Protein AF-A0A497SPM3-F1 (afdb_monomer_lite)

Sequence (59 aa):
MVLKGAKNTIQRFKPRLTIAAYHYNNEVRDIVKFLKNIAPFYKIQITGNGILNAYPSHE

Foldseek 3Di:
DVVVVCLVVCLPVVDKDKDQQQPDPCSLVVVVVVCCVRPVQWDWDADPNRIIITHGVVD

Secondary structure (DSSP, 8-state):
-HHHHTHHHHHHH---EEEE--SSTTHHHHHHHHHHHH-TTEEEEEEGGGEEEEEETT-

pLDDT: mean 92.3, std 8.43, range [50.19, 97.38]

Structure (mmCIF, N/CA/C/O backbone):
data_AF-A0A497SPM3-F1
#
_entry.id   AF-A0A497SPM3-F1
#
loop_
_atom_site.group_PDB
_atom_site.id
_atom_site.type_symbol
_atom_site.label_atom_id
_atom_site.label_alt_id
_atom_site.label_comp_id
_atom_site.label_asym_id
_atom_site.label_entity_id
_atom_site.label_seq_id
_atom_site.pdbx_PDB_ins_code
_atom_site.Cartn_x
_atom_site.Cartn_y
_atom_site.Cartn_z
_atom_site.occupancy
_atom_site.B_iso_or_equiv
_atom_site.auth_seq_id
_atom_site.auth_comp_id
_atom_site.auth_asym_id
_atom_site.auth_atom_id
_atom_site.pdbx_PDB_model_num
ATOM 1 N N . MET A 1 1 ? 6.437 -12.722 -2.650 1.00 67.31 1 MET A N 1
ATOM 2 C CA . MET A 1 1 ? 6.324 -11.364 -2.072 1.00 67.31 1 MET A CA 1
ATOM 3 C C . MET A 1 1 ? 6.215 -11.475 -0.561 1.00 67.31 1 MET A C 1
ATOM 5 O O . MET A 1 1 ? 5.262 -12.085 -0.085 1.00 67.31 1 MET A O 1
ATOM 9 N N . VAL A 1 2 ? 7.175 -10.904 0.169 1.00 86.81 2 VAL A N 1
ATOM 10 C CA . VAL A 1 2 ? 7.277 -10.959 1.643 1.00 86.81 2 VAL A CA 1
ATOM 11 C C . VAL A 1 2 ? 5.979 -10.507 2.333 1.00 86.81 2 VAL A C 1
ATOM 13 O O . VAL A 1 2 ? 5.513 -11.145 3.273 1.00 86.81 2 VAL A O 1
ATOM 16 N N . LEU A 1 3 ? 5.308 -9.490 1.783 1.00 91.62 3 LEU A N 1
ATOM 17 C CA . LEU A 1 3 ? 4.050 -8.948 2.312 1.00 91.62 3 LEU A CA 1
ATOM 18 C C . LEU A 1 3 ? 2.893 -9.964 2.389 1.00 91.62 3 LEU A C 1
ATOM 20 O O . LEU A 1 3 ? 2.027 -9.825 3.249 1.00 91.62 3 LEU A O 1
ATOM 24 N N . LYS A 1 4 ? 2.870 -11.004 1.537 1.00 93.94 4 LYS A N 1
ATOM 25 C CA . LYS A 1 4 ? 1.839 -12.058 1.621 1.00 93.94 4 LYS A CA 1
ATOM 26 C C . LYS A 1 4 ? 1.952 -12.848 2.930 1.00 93.94 4 LYS A C 1
ATOM 28 O O . LYS A 1 4 ? 0.927 -13.143 3.535 1.00 93.94 4 LYS A O 1
ATOM 33 N N . GLY A 1 5 ? 3.176 -13.136 3.381 1.00 95.50 5 GLY A N 1
ATOM 34 C CA . GLY A 1 5 ? 3.428 -13.818 4.655 1.00 95.50 5 GLY A CA 1
ATOM 35 C C . GLY A 1 5 ? 3.101 -12.945 5.869 1.00 95.50 5 GLY A C 1
ATOM 36 O O . GLY A 1 5 ? 2.633 -13.444 6.885 1.00 95.50 5 GLY A O 1
ATOM 37 N N . ALA A 1 6 ? 3.246 -11.625 5.735 1.00 95.88 6 ALA A N 1
ATOM 38 C CA . ALA A 1 6 ? 2.927 -10.661 6.788 1.00 95.88 6 ALA A CA 1
ATOM 39 C C . ALA A 1 6 ? 1.429 -10.298 6.883 1.00 95.88 6 ALA A C 1
ATOM 41 O O . ALA A 1 6 ? 1.062 -9.470 7.717 1.00 95.88 6 ALA A O 1
ATOM 42 N N . LYS A 1 7 ? 0.549 -10.893 6.060 1.00 96.62 7 LYS A N 1
ATOM 43 C CA . LYS A 1 7 ? -0.876 -10.517 5.963 1.00 96.62 7 LYS A CA 1
ATOM 44 C C . LYS A 1 7 ? -1.573 -10.449 7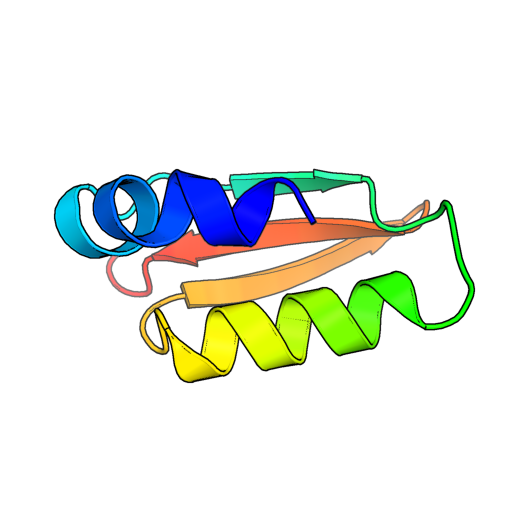.327 1.00 96.62 7 LYS A C 1
ATOM 46 O O . LYS A 1 7 ? -2.209 -9.442 7.622 1.00 96.62 7 LYS A O 1
ATOM 51 N N . ASN A 1 8 ? -1.435 -11.488 8.155 1.00 97.38 8 ASN A N 1
ATOM 52 C CA . ASN A 1 8 ? -2.092 -11.542 9.466 1.00 97.38 8 ASN A CA 1
ATOM 53 C C . ASN A 1 8 ? -1.606 -10.412 10.391 1.00 97.38 8 ASN A C 1
ATOM 55 O O . ASN A 1 8 ? -2.408 -9.724 11.014 1.00 97.38 8 ASN A O 1
ATOM 59 N N . THR A 1 9 ? -0.295 -10.163 10.416 1.00 96.88 9 THR A N 1
ATOM 60 C CA . THR A 1 9 ? 0.314 -9.080 11.200 1.00 96.88 9 THR A CA 1
ATOM 61 C C . THR A 1 9 ? -0.193 -7.710 10.753 1.00 96.88 9 THR A C 1
ATOM 63 O O . THR A 1 9 ? -0.596 -6.900 11.585 1.00 96.88 9 THR A O 1
ATOM 66 N N . ILE A 1 10 ? -0.233 -7.471 9.439 1.00 97.06 10 ILE A N 1
ATOM 67 C CA . ILE A 1 10 ? -0.704 -6.214 8.846 1.00 97.06 10 ILE A CA 1
ATOM 68 C C . ILE A 1 10 ? -2.167 -5.948 9.229 1.00 97.06 10 ILE A C 1
ATOM 70 O O . ILE A 1 10 ? -2.499 -4.858 9.686 1.00 97.06 10 ILE A O 1
ATOM 74 N N . GLN A 1 11 ? -3.043 -6.947 9.083 1.00 96.12 11 GLN A N 1
ATOM 75 C CA . GLN A 1 11 ? -4.474 -6.797 9.368 1.00 96.12 11 GLN A CA 1
ATOM 76 C C . GLN A 1 11 ? -4.768 -6.653 10.868 1.00 96.12 11 GLN A C 1
ATOM 78 O O . GLN A 1 11 ? -5.625 -5.854 11.245 1.00 96.12 11 GLN A O 1
ATOM 83 N N . ARG A 1 12 ? -4.058 -7.407 11.720 1.00 97.06 12 ARG A N 1
ATOM 84 C CA . ARG A 1 12 ? -4.293 -7.439 13.169 1.00 97.06 12 ARG A CA 1
ATOM 85 C C . ARG A 1 12 ? -3.736 -6.216 13.890 1.00 97.06 12 ARG A C 1
ATOM 87 O O . ARG A 1 12 ? -4.426 -5.653 14.731 1.00 97.06 12 ARG A O 1
ATOM 94 N N . PHE A 1 13 ? -2.498 -5.830 13.587 1.00 96.81 13 PHE A N 1
ATOM 95 C CA . PHE A 1 13 ? -1.786 -4.795 14.345 1.00 96.81 13 PHE A CA 1
ATOM 96 C C . PHE A 1 13 ? -1.765 -3.437 13.651 1.00 96.81 13 PHE A C 1
ATOM 98 O O . PHE A 1 13 ? -1.408 -2.452 14.285 1.00 96.81 13 PHE A O 1
ATOM 105 N N . LYS A 1 14 ? -2.150 -3.375 12.368 1.00 96.19 14 LYS A N 1
ATOM 106 C CA . LYS A 1 14 ? -2.195 -2.137 11.577 1.00 96.19 14 LYS A CA 1
ATOM 107 C C . LYS A 1 14 ? -0.899 -1.306 11.689 1.00 96.19 14 LYS A C 1
ATOM 109 O O . LYS A 1 14 ? -0.980 -0.098 11.885 1.00 96.19 14 LYS A O 1
ATOM 114 N N . PRO A 1 15 ? 0.303 -1.909 11.597 1.00 96.81 15 PRO A N 1
ATOM 115 C CA . PRO A 1 15 ? 1.550 -1.168 11.782 1.00 96.81 15 PRO A CA 1
ATOM 116 C C . PRO A 1 15 ? 1.730 -0.102 10.696 1.00 96.81 15 PRO A C 1
ATOM 118 O O . PRO A 1 15 ? 1.243 -0.267 9.578 1.00 96.81 15 PRO A O 1
ATOM 121 N N . ARG A 1 16 ? 2.497 0.953 10.972 1.00 96.88 16 ARG A N 1
ATOM 122 C CA . ARG A 1 16 ? 3.007 1.832 9.908 1.00 96.88 16 ARG A CA 1
ATOM 123 C C . ARG A 1 16 ? 4.005 1.045 9.055 1.00 96.88 16 ARG A C 1
ATOM 125 O O . ARG A 1 16 ? 4.838 0.318 9.593 1.00 96.88 16 ARG A O 1
ATOM 132 N N . LEU A 1 17 ? 3.900 1.157 7.734 1.00 96.38 17 LEU A N 1
ATOM 133 C CA . LEU A 1 17 ? 4.750 0.428 6.791 1.00 96.38 17 LEU A CA 1
ATOM 134 C C . LEU A 1 17 ? 5.565 1.410 5.954 1.00 96.38 17 LEU A C 1
ATOM 136 O O . LEU A 1 17 ? 5.004 2.345 5.387 1.00 96.38 17 LEU A O 1
ATOM 140 N N . THR A 1 18 ? 6.855 1.128 5.807 1.00 96.06 18 THR A N 1
ATOM 141 C CA . THR A 1 18 ? 7.735 1.752 4.814 1.00 96.06 18 THR A CA 1
ATOM 142 C C . THR A 1 18 ? 8.325 0.639 3.965 1.00 96.06 18 THR A C 1
ATOM 144 O O . THR A 1 18 ? 8.928 -0.298 4.485 1.00 96.06 18 THR A O 1
ATOM 147 N N . ILE A 1 19 ? 8.093 0.703 2.658 1.00 94.94 19 ILE A N 1
ATOM 148 C CA . ILE A 1 19 ? 8.416 -0.366 1.720 1.00 94.94 19 ILE A CA 1
ATOM 149 C C . ILE A 1 19 ? 9.237 0.230 0.580 1.00 94.94 19 ILE A C 1
ATOM 151 O O . ILE A 1 19 ? 8.786 1.147 -0.104 1.00 94.94 19 ILE A O 1
ATOM 155 N N . ALA A 1 20 ? 10.437 -0.302 0.361 1.00 93.75 20 ALA A N 1
ATOM 156 C CA . ALA A 1 20 ? 11.203 -0.033 -0.847 1.00 93.75 20 ALA A CA 1
ATOM 157 C C . ALA A 1 20 ? 10.513 -0.721 -2.035 1.00 93.75 20 ALA A C 1
ATOM 159 O O . ALA A 1 20 ? 10.388 -1.944 -2.045 1.00 93.75 20 ALA A O 1
ATOM 160 N N . ALA A 1 21 ? 10.041 0.065 -2.999 1.00 93.44 21 ALA A N 1
ATOM 161 C CA . ALA A 1 21 ? 9.263 -0.393 -4.148 1.00 93.44 21 ALA A CA 1
ATOM 162 C C . ALA A 1 21 ? 9.904 0.027 -5.491 1.00 93.44 21 ALA A C 1
ATOM 164 O O . ALA A 1 21 ? 9.200 0.272 -6.471 1.00 93.44 21 ALA A O 1
ATOM 165 N N . TYR A 1 22 ? 11.235 0.164 -5.523 1.00 92.75 22 TYR A N 1
ATOM 166 C CA . TYR A 1 22 ? 12.008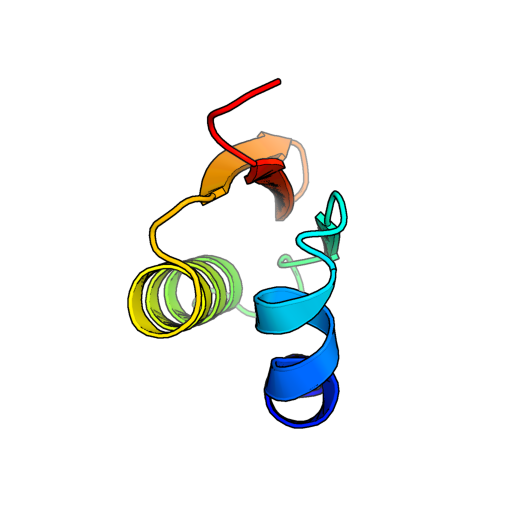 0.606 -6.690 1.00 92.75 22 TYR A CA 1
ATOM 167 C C . TYR A 1 22 ? 12.662 -0.539 -7.479 1.00 92.75 22 TYR A C 1
ATOM 169 O O . TYR A 1 22 ? 13.358 -0.276 -8.457 1.00 92.75 22 TYR A O 1
ATOM 177 N N . HIS A 1 23 ? 12.482 -1.801 -7.077 1.00 90.69 23 HIS A N 1
ATOM 178 C CA . HIS A 1 23 ? 13.217 -2.922 -7.674 1.00 90.69 23 HIS A CA 1
ATOM 179 C C . HIS A 1 23 ? 12.656 -3.327 -9.041 1.00 90.69 23 HIS A C 1
ATOM 181 O O . HIS A 1 23 ? 13.390 -3.846 -9.878 1.00 90.69 23 HIS A O 1
ATOM 187 N N . TYR A 1 24 ? 11.363 -3.082 -9.282 1.00 91.56 24 TYR A N 1
ATOM 188 C CA . TYR A 1 24 ? 10.697 -3.386 -10.549 1.00 91.56 24 TYR A CA 1
ATOM 189 C C . TYR A 1 24 ? 9.710 -2.283 -10.937 1.00 91.56 24 TYR A C 1
ATOM 191 O O . TYR A 1 24 ? 9.013 -1.736 -10.084 1.00 91.56 24 TYR A O 1
ATOM 199 N N . ASN A 1 25 ? 9.552 -2.037 -12.242 1.00 89.69 25 ASN A N 1
ATOM 200 C CA . ASN A 1 25 ? 8.681 -0.977 -12.779 1.00 89.69 25 ASN A CA 1
ATOM 201 C C . ASN A 1 25 ? 7.222 -1.043 -12.284 1.00 89.69 25 ASN A C 1
ATOM 203 O O . ASN A 1 25 ? 6.567 -0.014 -12.145 1.00 89.69 25 ASN A O 1
ATOM 207 N N . ASN A 1 26 ? 6.706 -2.246 -12.005 1.00 92.38 26 ASN A N 1
ATOM 208 C CA . ASN A 1 26 ? 5.323 -2.460 -11.560 1.00 92.38 26 ASN A CA 1
ATOM 209 C C . ASN A 1 26 ? 5.185 -2.692 -10.045 1.00 92.38 26 ASN A C 1
ATOM 211 O O . ASN A 1 26 ? 4.065 -2.837 -9.555 1.00 92.38 26 ASN A O 1
ATOM 215 N N . GLU A 1 27 ? 6.289 -2.701 -9.291 1.00 92.69 27 GLU A N 1
ATOM 216 C CA . GLU A 1 27 ? 6.306 -3.094 -7.875 1.00 92.69 27 GLU A CA 1
ATOM 217 C C . GLU A 1 27 ? 5.404 -2.196 -7.019 1.00 92.69 27 GLU A C 1
ATOM 219 O O . GLU A 1 27 ? 4.573 -2.692 -6.255 1.00 92.69 27 GLU A O 1
ATOM 224 N N . VAL A 1 28 ? 5.474 -0.876 -7.224 1.00 93.94 28 VAL A N 1
ATOM 225 C CA . VAL A 1 28 ? 4.583 0.094 -6.569 1.00 93.94 28 VAL A CA 1
ATOM 226 C C . VAL A 1 28 ? 3.114 -0.261 -6.808 1.00 93.94 28 VAL A C 1
ATOM 228 O O . VAL A 1 28 ? 2.324 -0.320 -5.864 1.00 93.94 28 VAL A O 1
ATOM 231 N N . ARG A 1 29 ? 2.731 -0.527 -8.063 1.00 94.12 29 ARG A N 1
ATOM 232 C CA . ARG A 1 29 ? 1.342 -0.829 -8.434 1.00 94.12 29 ARG A CA 1
ATOM 233 C C . ARG A 1 29 ? 0.860 -2.120 -7.776 1.00 94.12 29 ARG A C 1
ATOM 235 O O . ARG A 1 29 ? -0.262 -2.156 -7.264 1.00 94.12 29 ARG A O 1
ATOM 242 N N . ASP A 1 30 ? 1.697 -3.149 -7.763 1.00 95.31 30 ASP A N 1
ATOM 243 C CA . ASP A 1 30 ? 1.367 -4.452 -7.188 1.00 95.31 30 ASP A CA 1
ATOM 244 C C . ASP A 1 30 ? 1.226 -4.384 -5.664 1.00 95.31 30 ASP A C 1
ATOM 246 O O . ASP A 1 30 ? 0.266 -4.927 -5.107 1.00 95.31 30 ASP A O 1
ATOM 250 N N . ILE A 1 31 ? 2.117 -3.651 -4.988 1.00 95.62 31 ILE A N 1
ATOM 251 C CA . ILE A 1 31 ? 2.052 -3.432 -3.538 1.00 95.62 31 ILE A CA 1
ATOM 252 C C . ILE A 1 31 ? 0.813 -2.611 -3.173 1.00 95.62 31 ILE A C 1
ATOM 254 O O . ILE A 1 31 ? 0.079 -3.001 -2.264 1.00 95.62 31 ILE A O 1
ATOM 258 N N . VAL A 1 32 ? 0.525 -1.522 -3.897 1.00 95.56 32 VAL A N 1
ATOM 259 C CA . VAL A 1 32 ? -0.690 -0.716 -3.680 1.00 95.56 32 VAL A CA 1
ATOM 260 C C . VAL A 1 32 ? -1.940 -1.575 -3.844 1.00 95.56 32 VAL A C 1
ATOM 262 O O . VAL A 1 32 ? -2.824 -1.544 -2.986 1.00 95.56 32 VAL A O 1
ATOM 265 N N . LYS A 1 33 ? -2.023 -2.366 -4.922 1.00 96.69 33 LYS A N 1
ATOM 266 C CA . LYS A 1 33 ? -3.164 -3.257 -5.177 1.00 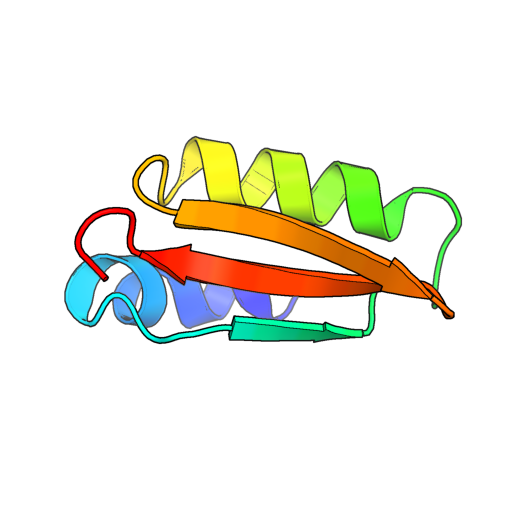96.69 33 LYS A CA 1
ATOM 267 C C . LYS A 1 33 ? -3.321 -4.291 -4.062 1.00 96.69 33 LYS A C 1
ATOM 269 O O . LYS A 1 33 ? -4.437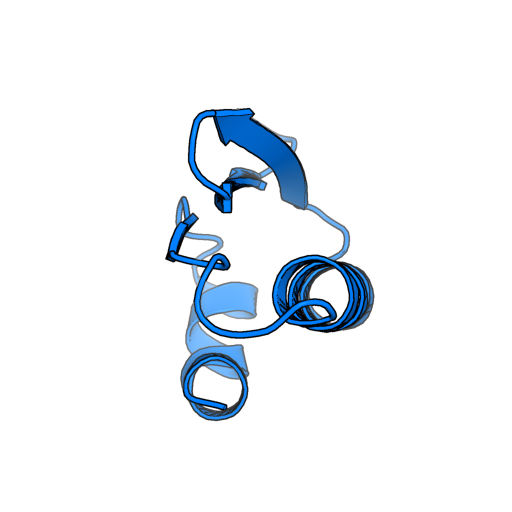 -4.532 -3.606 1.00 96.69 33 LYS A O 1
ATOM 274 N N . PHE A 1 34 ? -2.219 -4.879 -3.602 1.00 96.69 34 PHE A N 1
ATOM 275 C CA . PHE A 1 34 ? -2.228 -5.839 -2.505 1.00 96.69 34 PHE A CA 1
ATOM 276 C C . PHE A 1 34 ? -2.709 -5.211 -1.191 1.00 96.69 34 PHE A C 1
ATOM 278 O O . PHE A 1 34 ? -3.638 -5.739 -0.578 1.00 96.69 34 PHE A O 1
ATOM 285 N N . LEU A 1 35 ? -2.127 -4.078 -0.782 1.00 96.44 35 LEU A N 1
ATOM 286 C CA . LEU A 1 35 ? -2.481 -3.398 0.466 1.00 96.44 35 LEU A CA 1
ATOM 287 C C . LEU A 1 35 ? -3.934 -2.915 0.454 1.00 96.44 35 LEU A C 1
ATOM 289 O O . LEU A 1 35 ? -4.640 -3.153 1.428 1.00 96.44 35 LEU A O 1
ATOM 293 N N . LYS A 1 36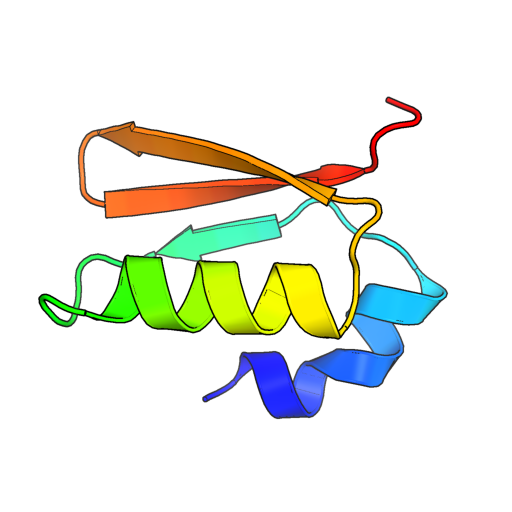 ? -4.424 -2.347 -0.657 1.00 96.12 36 LYS A N 1
ATOM 294 C CA . LYS A 1 36 ? -5.841 -1.960 -0.790 1.00 96.12 36 LYS A CA 1
ATOM 295 C C . LYS A 1 36 ? -6.798 -3.146 -0.652 1.00 96.12 36 LYS A C 1
ATOM 297 O O . LYS A 1 36 ? -7.889 -2.977 -0.122 1.00 96.12 36 LYS A O 1
ATOM 302 N N . ASN A 1 37 ? -6.395 -4.335 -1.102 1.00 97.25 37 ASN A N 1
ATOM 303 C CA . ASN A 1 37 ? -7.219 -5.539 -1.009 1.00 97.25 37 ASN A CA 1
ATOM 304 C C . ASN A 1 37 ? -7.261 -6.127 0.411 1.00 97.25 37 ASN A C 1
ATOM 306 O O . ASN A 1 37 ? -8.315 -6.560 0.862 1.00 97.25 37 ASN A O 1
ATOM 310 N N . ILE A 1 38 ? -6.125 -6.182 1.117 1.00 96.62 38 ILE A N 1
ATOM 311 C CA . ILE A 1 38 ? -6.067 -6.836 2.438 1.00 96.62 38 ILE A CA 1
ATOM 312 C C . ILE A 1 38 ? -6.269 -5.875 3.612 1.00 96.62 38 ILE A C 1
ATOM 314 O O . ILE A 1 38 ? -6.660 -6.307 4.693 1.00 96.62 38 ILE A O 1
ATOM 318 N N . ALA A 1 39 ? -5.978 -4.592 3.426 1.00 95.69 39 ALA A N 1
ATOM 319 C CA . ALA A 1 39 ? -5.944 -3.584 4.473 1.00 95.69 39 ALA A CA 1
ATOM 320 C C . ALA A 1 39 ? -6.385 -2.216 3.908 1.00 95.69 39 ALA A C 1
ATOM 322 O O . ALA A 1 39 ? -5.590 -1.274 3.853 1.00 95.69 39 ALA A O 1
ATOM 323 N N . PRO A 1 40 ? -7.665 -2.081 3.496 1.00 96.00 40 PRO A N 1
ATOM 324 C CA . PRO A 1 40 ? -8.198 -0.856 2.887 1.00 96.00 40 PRO A CA 1
ATOM 325 C C . PRO A 1 40 ? -8.185 0.360 3.828 1.00 96.00 40 PRO A C 1
ATOM 327 O O . PRO A 1 40 ? -8.410 1.480 3.385 1.00 96.00 40 PRO A O 1
ATOM 330 N N . PHE A 1 41 ? -7.906 0.155 5.119 1.00 95.62 41 PHE A N 1
ATOM 331 C CA . PHE A 1 41 ? -7.765 1.220 6.108 1.00 95.62 41 PHE A CA 1
ATOM 332 C C . PHE A 1 41 ? -6.447 2.001 5.994 1.00 95.62 41 PHE A C 1
ATOM 334 O O . PHE A 1 41 ? -6.304 3.016 6.675 1.00 95.62 41 PHE A O 1
ATOM 341 N N . TYR A 1 42 ? -5.469 1.560 5.198 1.00 96.62 42 TYR A N 1
ATOM 342 C CA . TYR A 1 42 ? -4.241 2.326 4.986 1.00 96.62 42 TYR A CA 1
ATOM 343 C C . TYR A 1 42 ? -4.450 3.478 4.006 1.00 96.62 42 TYR A C 1
ATOM 345 O O . TYR A 1 42 ? -4.912 3.283 2.881 1.00 96.62 42 TYR A O 1
ATOM 353 N N . LYS A 1 43 ? -3.978 4.662 4.386 1.00 96.81 43 LYS A N 1
ATOM 354 C CA . LYS A 1 43 ? -3.604 5.709 3.437 1.00 96.81 43 LYS A CA 1
ATOM 355 C C . LYS A 1 43 ? -2.190 5.414 2.943 1.00 96.81 43 LYS A C 1
ATOM 357 O O . LYS A 1 43 ? -1.327 5.018 3.724 1.00 96.81 43 LYS A O 1
ATOM 362 N N . ILE A 1 44 ? -1.967 5.570 1.641 1.00 95.62 44 ILE A N 1
ATOM 363 C CA . ILE A 1 44 ? -0.700 5.228 0.987 1.00 95.62 44 ILE A CA 1
ATOM 364 C C . ILE A 1 44 ? -0.111 6.487 0.357 1.00 95.62 44 ILE A C 1
ATOM 366 O O . ILE A 1 44 ? -0.800 7.191 -0.377 1.00 95.62 44 ILE A O 1
ATOM 370 N N . GLN A 1 45 ? 1.168 6.740 0.616 1.00 95.69 45 GLN A N 1
ATOM 371 C CA . GLN A 1 45 ? 1.950 7.819 0.023 1.00 95.69 45 GLN A CA 1
ATOM 372 C C . GLN A 1 45 ? 3.199 7.237 -0.632 1.00 95.69 45 GLN A C 1
ATOM 374 O O . GLN A 1 45 ? 3.907 6.436 -0.028 1.00 95.69 45 GLN A O 1
ATOM 379 N N . ILE A 1 46 ? 3.484 7.660 -1.858 1.00 93.88 46 ILE A N 1
ATOM 380 C CA . ILE A 1 46 ? 4.723 7.317 -2.555 1.00 93.88 46 ILE A CA 1
ATOM 381 C C . ILE A 1 46 ? 5.631 8.540 -2.462 1.00 93.88 46 ILE A C 1
ATOM 383 O O . ILE A 1 46 ? 5.230 9.637 -2.848 1.00 93.88 46 ILE A O 1
ATOM 387 N N . THR A 1 47 ? 6.822 8.365 -1.905 1.00 88.75 47 THR A N 1
ATOM 388 C CA . THR A 1 47 ? 7.838 9.418 -1.805 1.00 88.75 47 THR A CA 1
ATOM 389 C C . THR A 1 47 ? 8.901 9.232 -2.887 1.00 88.75 47 THR A C 1
ATOM 391 O O . THR A 1 47 ? 8.926 8.213 -3.585 1.00 88.75 47 THR A O 1
ATOM 394 N N . GLY A 1 48 ? 9.795 10.217 -3.033 1.00 79.38 48 GLY A N 1
ATOM 395 C CA . GLY A 1 48 ? 10.943 10.118 -3.939 1.00 79.38 48 GLY A CA 1
ATOM 396 C C . GLY A 1 48 ? 11.725 8.812 -3.743 1.00 79.38 48 GLY A C 1
ATOM 397 O O . GLY A 1 48 ? 11.754 8.260 -2.642 1.00 79.38 48 GLY A O 1
ATOM 398 N N . ASN A 1 49 ? 12.331 8.317 -4.826 1.00 81.25 49 ASN A N 1
ATOM 399 C CA . ASN A 1 49 ? 13.101 7.062 -4.893 1.00 81.25 49 ASN A CA 1
ATOM 400 C C . ASN A 1 49 ? 12.275 5.767 -4.798 1.00 81.25 49 ASN A C 1
ATOM 402 O O . ASN A 1 49 ? 12.810 4.720 -4.444 1.00 81.25 49 ASN A O 1
ATOM 406 N N . GLY A 1 50 ? 10.976 5.812 -5.109 1.00 85.56 50 GLY A N 1
ATOM 407 C CA . GLY A 1 50 ? 10.142 4.606 -5.155 1.00 85.56 50 GLY A CA 1
ATOM 408 C C . GLY A 1 50 ? 9.893 3.989 -3.778 1.00 85.56 50 GLY A C 1
ATOM 409 O O . GLY A 1 50 ? 9.729 2.779 -3.666 1.00 85.56 50 GLY A O 1
ATOM 410 N N . ILE A 1 51 ? 9.878 4.801 -2.719 1.00 93.69 51 ILE A N 1
ATOM 411 C CA . ILE A 1 51 ? 9.488 4.352 -1.380 1.00 93.69 51 ILE A CA 1
ATOM 412 C C . ILE A 1 51 ? 7.977 4.525 -1.216 1.00 93.69 51 ILE A C 1
ATOM 414 O O . ILE A 1 51 ? 7.425 5.590 -1.491 1.00 93.69 51 ILE A O 1
ATOM 418 N N . LEU A 1 52 ? 7.312 3.477 -0.738 1.00 95.44 52 LEU A N 1
ATOM 419 C CA . LEU A 1 52 ? 5.895 3.470 -0.405 1.00 95.44 52 LEU A CA 1
ATOM 420 C C . LEU A 1 52 ? 5.729 3.479 1.113 1.00 95.44 52 LEU A C 1
ATOM 422 O O . LEU A 1 52 ? 6.169 2.564 1.805 1.00 95.44 52 LEU A O 1
ATOM 426 N N . ASN A 1 53 ? 5.039 4.494 1.619 1.00 96.31 53 ASN A N 1
ATOM 427 C CA . ASN A 1 53 ? 4.638 4.608 3.012 1.00 96.31 53 ASN A CA 1
ATOM 428 C C . ASN A 1 53 ? 3.141 4.326 3.141 1.00 96.31 53 ASN A C 1
ATOM 430 O O . ASN A 1 53 ? 2.340 4.881 2.388 1.00 96.31 53 ASN A O 1
ATOM 434 N N . ALA A 1 54 ? 2.754 3.482 4.093 1.00 96.31 54 ALA A N 1
ATOM 435 C CA . ALA A 1 54 ? 1.358 3.215 4.416 1.00 96.31 54 ALA A CA 1
ATOM 436 C C . ALA A 1 54 ? 1.093 3.452 5.907 1.00 96.31 54 ALA A C 1
ATOM 438 O O . ALA A 1 54 ? 1.789 2.914 6.770 1.00 96.31 54 ALA A O 1
ATOM 439 N N . TYR A 1 55 ? 0.081 4.268 6.195 1.00 95.69 55 TYR A N 1
ATOM 440 C CA . TYR A 1 55 ? -0.300 4.703 7.540 1.00 95.69 55 TYR A CA 1
ATOM 441 C C . TYR A 1 55 ? -1.797 4.452 7.783 1.00 95.69 55 TYR A C 1
ATOM 443 O O . TYR A 1 55 ? -2.604 4.659 6.869 1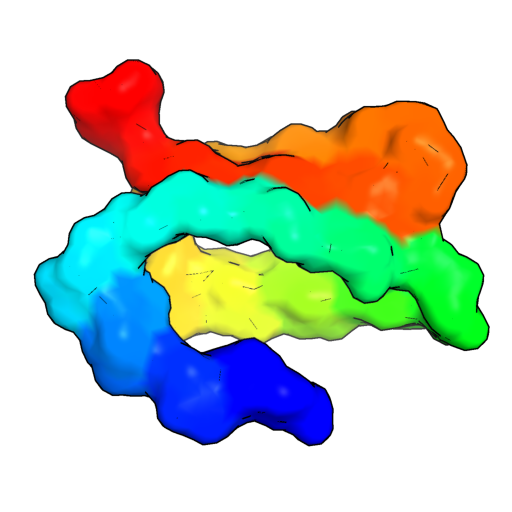.00 95.69 55 TYR A O 1
ATOM 451 N N . PRO A 1 56 ? -2.197 3.919 8.949 1.00 93.69 56 PRO A N 1
ATOM 452 C CA . PRO A 1 56 ? -3.604 3.664 9.251 1.00 93.69 56 PRO A CA 1
ATOM 453 C C . PRO A 1 56 ? -4.415 4.965 9.240 1.00 93.69 56 PRO A C 1
ATOM 455 O O . PRO A 1 56 ? -3.983 5.974 9.774 1.00 93.69 56 PRO A O 1
ATOM 458 N N . SER A 1 57 ? -5.622 4.951 8.670 1.00 79.50 57 SER A N 1
ATOM 459 C CA . SER A 1 57 ? -6.461 6.156 8.499 1.00 79.50 57 SER A CA 1
ATOM 460 C C . SER A 1 57 ? -6.991 6.795 9.797 1.00 79.50 57 SER A C 1
ATOM 462 O O . SER A 1 57 ? -7.753 7.755 9.710 1.00 79.50 57 SER A O 1
ATOM 464 N N . HIS A 1 58 ? -6.647 6.262 10.971 1.00 66.50 58 HIS A N 1
ATOM 465 C CA . HIS A 1 58 ? -7.037 6.799 12.283 1.00 66.50 58 HIS A CA 1
ATOM 466 C C . HIS A 1 58 ? -5.886 7.505 13.017 1.00 66.50 58 HIS A C 1
ATOM 468 O O . HIS A 1 58 ? -6.064 7.883 14.170 1.00 66.50 58 HIS A O 1
ATOM 474 N N . GLU A 1 59 ? -4.744 7.687 12.347 1.00 50.19 59 GLU A N 1
ATOM 475 C CA . GLU A 1 59 ? -3.642 8.562 12.767 1.00 50.19 59 GLU A CA 1
ATOM 476 C C . GLU A 1 59 ? -3.558 9.813 11.878 1.00 50.19 59 GLU A C 1
ATOM 478 O O . GLU A 1 59 ? -3.933 9.730 10.677 1.00 50.19 59 GLU A O 1
#

Radius of gyration: 10.8 Å; chains: 1; bounding box: 21×24×27 Å